Protein AF-A0A6A4YZM0-F1 (afdb_monomer)

Solvent-accessible surface area (backbone atoms only — not comparable to full-atom values): 5904 Å² total; per-residue (Å²): 133,86,48,70,48,74,38,70,68,47,77,44,86,45,98,92,47,76,46,76,43,66,63,44,74,43,77,57,68,85,89,54,90,70,97,76,84,88,79,51,68,74,58,40,47,74,72,71,49,55,69,65,60,50,51,52,52,47,41,75,76,43,85,75,82,70,71,84,76,51,58,73,84,78,50,79,80,64,82,84,78,77,80,80,75,133

Radius of gyration: 15.57 Å; Cα contacts (8 Å, |Δi|>4): 5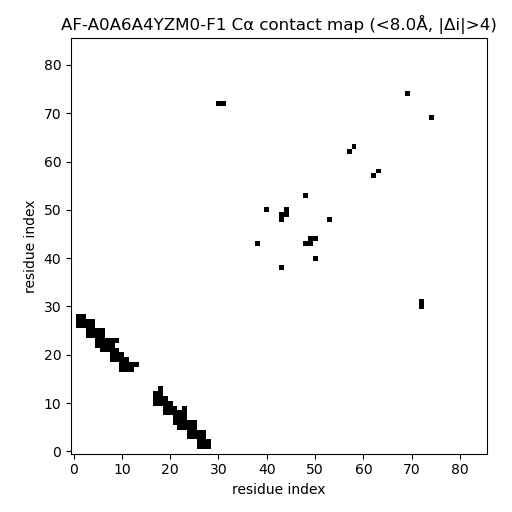7; chains: 1; bounding box: 38×36×36 Å

Organism: Aphanomyces astaci (NCBI:txid112090)

pLDDT: mean 79.18, std 16.35, range [41.47, 95.38]

Secondary structure (DSSP, 8-state):
--EEEEEEEEEEEETTEEEEEEEEEEEE-SS--S---PPPHHHHHHTT--HHHHHHHHHHH-S---GGGS-TTT-TTS--------

Structure (mmCIF, N/CA/C/O backbone):
data_AF-A0A6A4YZM0-F1
#
_entry.id   AF-A0A6A4YZM0-F1
#
loop_
_atom_site.group_PDB
_atom_site.id
_atom_site.type_symbol
_atom_site.label_atom_id
_atom_site.label_alt_id
_atom_site.label_comp_id
_atom_site.label_asym_id
_atom_site.label_entity_id
_atom_site.label_seq_id
_atom_site.pdbx_PDB_ins_code
_atom_site.Cartn_x
_atom_site.Cartn_y
_atom_site.Cartn_z
_atom_site.occupancy
_atom_site.B_iso_or_equiv
_atom_site.auth_seq_id
_atom_site.auth_comp_id
_atom_site.auth_asym_id
_atom_site.auth_atom_id
_atom_site.pdbx_PDB_model_num
ATOM 1 N N . MET A 1 1 ? 14.344 3.358 -16.842 1.00 52.00 1 MET A N 1
ATOM 2 C CA . MET A 1 1 ? 13.031 3.668 -17.452 1.00 52.00 1 MET A CA 1
ATOM 3 C C . MET A 1 1 ? 11.965 3.121 -16.528 1.00 52.00 1 MET A C 1
ATOM 5 O O . MET A 1 1 ? 12.034 1.943 -16.217 1.00 52.00 1 MET A O 1
ATOM 9 N N . THR A 1 2 ? 11.031 3.943 -16.059 1.00 68.06 2 THR A N 1
ATOM 10 C CA . THR A 1 2 ? 9.946 3.478 -15.182 1.00 68.06 2 THR A CA 1
ATOM 11 C C . THR A 1 2 ? 8.828 2.911 -16.052 1.00 68.06 2 THR A C 1
ATOM 13 O O . THR A 1 2 ? 8.216 3.655 -16.824 1.00 68.06 2 THR A O 1
ATOM 16 N N . ARG A 1 3 ? 8.578 1.598 -15.986 1.00 84.25 3 ARG A N 1
ATOM 17 C CA . ARG A 1 3 ? 7.424 0.994 -16.664 1.00 84.25 3 ARG A CA 1
ATOM 18 C C . ARG A 1 3 ? 6.154 1.413 -15.934 1.00 84.25 3 ARG A C 1
ATOM 20 O O . ARG A 1 3 ? 6.111 1.439 -14.709 1.00 84.25 3 ARG A O 1
ATOM 27 N N . SER A 1 4 ? 5.123 1.779 -16.690 1.00 86.44 4 SER A N 1
ATOM 28 C CA . SER A 1 4 ? 3.814 2.100 -16.122 1.00 86.44 4 SER A CA 1
ATOM 29 C C . SER A 1 4 ? 2.723 1.358 -16.870 1.00 86.44 4 SER A C 1
ATOM 31 O O . SER A 1 4 ? 2.783 1.221 -18.092 1.00 86.44 4 SER A O 1
ATOM 33 N N . VAL A 1 5 ? 1.734 0.886 -16.124 1.00 89.06 5 VAL A N 1
ATOM 34 C CA . VAL A 1 5 ? 0.582 0.151 -16.639 1.00 89.06 5 VAL A CA 1
ATOM 35 C C . VAL A 1 5 ? -0.693 0.875 -16.237 1.00 89.06 5 VAL A C 1
ATOM 37 O O . VAL A 1 5 ? -0.757 1.525 -15.191 1.00 89.06 5 VAL A O 1
ATOM 40 N N . LYS A 1 6 ? -1.715 0.795 -17.090 1.00 92.12 6 LYS A N 1
ATOM 41 C CA . LYS A 1 6 ? -3.052 1.298 -16.782 1.00 92.12 6 LYS A CA 1
ATOM 42 C C . LYS A 1 6 ? -3.974 0.111 -16.562 1.00 92.12 6 LYS A C 1
ATOM 44 O O . LYS A 1 6 ? -4.282 -0.616 -17.503 1.00 92.12 6 LYS A O 1
ATOM 49 N N . PHE A 1 7 ? -4.447 -0.046 -15.338 1.00 89.88 7 PHE A N 1
ATOM 50 C CA . PHE A 1 7 ? -5.478 -1.009 -15.005 1.00 89.88 7 PHE A CA 1
ATOM 51 C C . PHE A 1 7 ? -6.848 -0.408 -15.305 1.00 89.88 7 PHE A C 1
ATOM 53 O O . PHE A 1 7 ? -7.171 0.702 -14.876 1.00 89.88 7 PHE A O 1
ATOM 60 N N . ASN A 1 8 ? -7.671 -1.138 -16.057 1.00 92.62 8 ASN A N 1
ATOM 61 C CA . ASN A 1 8 ? -9.036 -0.701 -16.340 1.00 92.62 8 ASN A CA 1
ATOM 62 C C . ASN A 1 8 ? -9.886 -0.700 -15.058 1.00 92.62 8 ASN A C 1
ATOM 64 O O . ASN A 1 8 ? -10.613 0.256 -14.793 1.00 92.62 8 ASN A O 1
ATOM 68 N N . CYS A 1 9 ? -9.741 -1.751 -14.251 1.00 92.25 9 CYS A N 1
ATOM 69 C CA . CYS A 1 9 ? -10.459 -1.959 -13.003 1.00 92.25 9 CYS A CA 1
ATOM 70 C C . CYS A 1 9 ? -9.571 -2.748 -12.029 1.00 92.25 9 CYS A C 1
ATOM 72 O O . CYS A 1 9 ? -9.034 -3.786 -12.412 1.00 92.25 9 CYS A O 1
ATOM 74 N N . VAL A 1 10 ? -9.424 -2.264 -10.797 1.00 90.25 10 VAL A N 1
ATOM 75 C CA . VAL A 1 10 ? -8.797 -2.967 -9.668 1.00 90.25 10 VAL A CA 1
ATOM 76 C C . VAL A 1 10 ? -9.813 -3.001 -8.538 1.00 90.25 10 VAL A C 1
ATOM 78 O O . VAL A 1 10 ? -10.390 -1.969 -8.215 1.00 90.25 10 VAL A O 1
ATOM 81 N N . THR A 1 11 ? -10.043 -4.172 -7.954 1.00 93.06 11 THR A N 1
ATOM 82 C CA . THR A 1 11 ? -10.946 -4.324 -6.807 1.00 93.06 11 THR A CA 1
ATOM 83 C C . THR A 1 11 ? -10.117 -4.675 -5.583 1.00 93.06 11 THR A C 1
ATOM 85 O O . THR A 1 11 ? -9.305 -5.595 -5.640 1.00 93.06 11 THR A O 1
ATOM 88 N N . LEU A 1 12 ? -10.297 -3.913 -4.510 1.00 89.94 12 LEU A N 1
ATOM 89 C CA . LEU A 1 12 ? -9.691 -4.149 -3.209 1.00 89.94 12 LEU A CA 1
ATOM 90 C C . LEU A 1 12 ? -10.789 -4.634 -2.268 1.00 89.94 12 LEU A C 1
ATOM 92 O O . LEU A 1 12 ? -11.728 -3.891 -1.981 1.00 89.94 12 LEU A O 1
ATOM 96 N N . ASP A 1 13 ? -10.679 -5.867 -1.791 1.00 91.75 13 ASP A N 1
ATOM 97 C CA . ASP A 1 13 ? -11.597 -6.377 -0.781 1.00 91.75 13 ASP A CA 1
ATOM 98 C C . ASP A 1 13 ? -11.260 -5.743 0.567 1.00 91.75 13 ASP A C 1
ATOM 100 O O . ASP A 1 13 ? -10.163 -5.909 1.104 1.00 91.75 13 ASP A O 1
ATOM 104 N N . THR A 1 14 ? -12.202 -4.975 1.109 1.00 87.62 14 THR A N 1
ATOM 105 C CA . THR A 1 14 ? -12.069 -4.366 2.433 1.00 87.62 14 THR A CA 1
ATOM 106 C C . THR A 1 14 ? -13.112 -4.947 3.376 1.00 87.62 14 THR A C 1
ATOM 108 O O . THR A 1 14 ? -14.135 -5.484 2.950 1.00 87.62 14 THR A O 1
ATOM 111 N N . THR A 1 15 ? -12.894 -4.802 4.681 1.00 89.00 15 THR A N 1
ATOM 112 C CA . THR A 1 15 ? -13.862 -5.226 5.704 1.00 89.00 15 THR A CA 1
ATOM 113 C C . THR A 1 15 ? -15.198 -4.481 5.620 1.00 89.00 15 THR A C 1
ATOM 115 O O . THR A 1 15 ? -16.202 -4.984 6.114 1.00 89.00 15 THR A O 1
ATOM 118 N N . CYS A 1 16 ? -15.231 -3.312 4.973 1.00 89.00 16 CYS A N 1
ATOM 119 C CA . CYS A 1 16 ? -16.438 -2.520 4.724 1.00 89.00 16 CYS A CA 1
ATOM 120 C C . CYS A 1 16 ? -17.088 -2.823 3.358 1.00 89.00 16 CYS A C 1
ATOM 122 O O . CYS A 1 16 ? -18.064 -2.173 2.989 1.00 89.00 16 CYS A O 1
ATOM 124 N N . GLY A 1 17 ? -16.547 -3.784 2.602 1.00 93.25 17 GLY A N 1
ATOM 125 C CA . GLY A 1 17 ? -16.977 -4.154 1.254 1.00 93.25 17 GLY A CA 1
ATOM 126 C C . GLY A 1 17 ? -15.935 -3.846 0.165 1.00 93.25 17 GLY A C 1
ATOM 127 O O . GLY A 1 17 ? -14.884 -3.265 0.451 1.00 93.25 17 GLY A O 1
ATOM 128 N N . PRO A 1 18 ? -16.187 -4.245 -1.094 1.00 94.62 18 PRO A N 1
ATOM 129 C CA . PRO A 1 18 ? -15.235 -4.055 -2.187 1.00 94.62 18 PRO A CA 1
ATOM 130 C C . PRO A 1 18 ? -15.067 -2.581 -2.578 1.00 94.62 18 PRO A C 1
ATOM 132 O O . PRO A 1 18 ? -16.044 -1.882 -2.853 1.00 94.62 18 PRO A O 1
ATOM 135 N N . LEU A 1 19 ? -13.819 -2.126 -2.679 1.00 91.06 19 LEU A N 1
ATOM 136 C CA . LEU A 1 19 ? -13.446 -0.817 -3.211 1.00 91.06 19 LEU A CA 1
ATOM 137 C C . LEU A 1 19 ? -12.922 -0.973 -4.640 1.00 91.06 19 LEU A C 1
ATOM 139 O O . LEU A 1 19 ? -11.919 -1.644 -4.876 1.00 91.06 19 LEU A O 1
ATOM 143 N N . VAL A 1 20 ? -13.581 -0.327 -5.601 1.00 93.00 20 VAL A N 1
ATOM 144 C CA . VAL A 1 20 ? -13.253 -0.454 -7.027 1.00 93.00 20 VAL A CA 1
ATOM 145 C C . VAL A 1 20 ? -12.548 0.800 -7.541 1.00 93.00 20 VAL A C 1
ATOM 147 O O . VAL A 1 20 ? -13.129 1.883 -7.575 1.00 93.00 20 VAL A O 1
ATOM 150 N N . LEU A 1 21 ? -11.314 0.638 -8.018 1.00 90.69 21 LEU A N 1
ATOM 151 C CA . LEU A 1 21 ? -10.500 1.681 -8.637 1.00 90.69 21 LEU A CA 1
ATOM 152 C C . LEU A 1 21 ? -10.497 1.507 -10.156 1.00 90.69 21 LEU A C 1
ATOM 154 O O . LEU A 1 21 ? -10.027 0.496 -10.680 1.00 90.69 21 LEU A O 1
ATOM 158 N N . ARG A 1 22 ? -11.005 2.503 -10.884 1.00 93.12 22 ARG A N 1
ATOM 159 C CA . ARG A 1 22 ? -11.031 2.493 -12.354 1.00 93.12 22 ARG A CA 1
ATOM 160 C C . ARG A 1 22 ? -9.950 3.390 -12.932 1.00 93.12 22 ARG A C 1
ATOM 162 O O . ARG A 1 22 ? -9.685 4.468 -12.412 1.00 93.12 22 ARG A O 1
ATOM 169 N N . GLY A 1 23 ? -9.350 2.952 -14.036 1.00 90.19 23 GLY A N 1
ATOM 170 C CA . GLY A 1 23 ? -8.328 3.725 -14.745 1.00 90.19 23 GLY A CA 1
ATOM 171 C C . GLY A 1 23 ? -7.044 3.963 -13.943 1.00 90.19 23 GLY A C 1
ATOM 172 O O . GLY A 1 23 ? -6.336 4.929 -14.232 1.00 90.19 23 GLY A O 1
ATOM 173 N N . LEU A 1 24 ? -6.743 3.107 -12.962 1.00 88.75 24 LEU A N 1
ATOM 174 C CA . LEU A 1 24 ? -5.571 3.229 -12.101 1.00 88.75 24 LEU A CA 1
ATOM 175 C C . LEU A 1 24 ? -4.290 3.111 -12.933 1.00 88.75 24 LEU A C 1
ATOM 177 O O . LEU A 1 24 ? -4.037 2.081 -13.558 1.00 88.75 24 LEU A O 1
ATOM 181 N N . LYS A 1 25 ? -3.469 4.161 -12.926 1.00 88.44 25 LYS A N 1
ATOM 182 C CA . LYS A 1 25 ? -2.132 4.139 -13.520 1.00 88.44 25 LYS A CA 1
ATOM 183 C C . LYS A 1 25 ? -1.115 3.842 -12.425 1.00 88.44 25 LYS A C 1
ATOM 185 O O . LYS A 1 25 ? -0.991 4.627 -11.491 1.00 88.44 25 LYS A O 1
ATOM 190 N N . ALA A 1 26 ? -0.394 2.736 -12.554 1.00 87.00 26 ALA A N 1
ATOM 191 C CA . ALA A 1 26 ? 0.604 2.306 -11.582 1.00 87.00 26 ALA A CA 1
ATOM 192 C C . ALA A 1 26 ? 1.988 2.215 -12.229 1.00 87.00 26 ALA A C 1
ATOM 194 O O . ALA A 1 26 ? 2.111 1.848 -13.402 1.00 87.00 26 ALA A O 1
ATOM 195 N N . GLY A 1 27 ? 3.023 2.558 -11.463 1.00 87.88 27 GLY A N 1
ATOM 196 C CA . GLY A 1 27 ? 4.394 2.172 -11.788 1.00 87.88 27 GLY A CA 1
ATOM 197 C C . GLY A 1 27 ? 4.589 0.686 -11.497 1.00 87.88 27 GLY A C 1
ATOM 198 O O . GLY A 1 27 ? 4.015 0.176 -10.540 1.00 87.88 27 GLY A O 1
ATOM 199 N N . VAL A 1 28 ? 5.361 0.001 -12.335 1.00 85.44 28 VAL A N 1
ATOM 200 C CA . VAL A 1 28 ? 5.772 -1.388 -12.107 1.00 85.44 28 VAL A CA 1
ATOM 201 C C . VAL A 1 28 ? 7.211 -1.366 -11.619 1.00 85.44 28 VAL A C 1
ATOM 203 O O . VAL A 1 28 ? 8.073 -0.797 -12.295 1.00 85.44 28 VAL A O 1
ATOM 206 N N . ASP A 1 29 ? 7.450 -1.962 -10.456 1.00 85.06 29 ASP A N 1
ATOM 207 C CA . ASP A 1 29 ? 8.797 -2.302 -10.023 1.00 85.06 29 ASP A CA 1
ATOM 208 C C . ASP A 1 29 ? 9.153 -3.689 -10.560 1.00 85.06 29 ASP A C 1
ATOM 210 O O . ASP A 1 29 ? 8.538 -4.685 -10.196 1.00 85.06 29 ASP A O 1
ATOM 214 N N . ASP A 1 30 ? 10.127 -3.741 -11.464 1.00 81.69 30 ASP A N 1
ATOM 215 C CA . ASP A 1 30 ? 10.595 -4.991 -12.064 1.00 81.69 30 ASP A CA 1
ATOM 216 C C . ASP A 1 30 ? 11.653 -5.699 -11.208 1.00 81.69 30 ASP A C 1
ATOM 218 O O . ASP A 1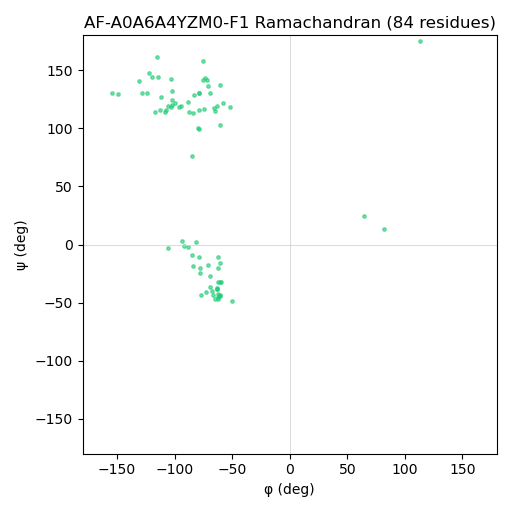 30 ? 12.051 -6.819 -11.531 1.00 81.69 30 ASP A O 1
ATOM 222 N N . ALA A 1 31 ? 12.152 -5.038 -10.158 1.00 83.06 31 ALA A N 1
ATOM 223 C CA . ALA A 1 31 ? 13.108 -5.631 -9.232 1.00 83.06 31 ALA A CA 1
ATOM 224 C C . ALA A 1 31 ? 12.426 -6.575 -8.230 1.00 83.06 31 ALA A C 1
ATOM 226 O O . ALA A 1 31 ? 13.077 -7.486 -7.715 1.00 83.06 31 ALA A O 1
ATOM 227 N N . SER A 1 32 ? 11.130 -6.378 -7.973 1.00 77.38 32 SER A N 1
ATOM 228 C CA . SER A 1 32 ? 10.333 -7.206 -7.074 1.00 77.38 32 SER A CA 1
ATOM 229 C C . SER A 1 32 ? 9.452 -8.188 -7.846 1.00 77.38 32 SER A C 1
ATOM 231 O O . SER A 1 32 ? 8.749 -7.832 -8.789 1.00 77.38 32 SER A O 1
ATOM 233 N N . THR A 1 33 ? 9.467 -9.452 -7.426 1.00 79.44 33 THR A N 1
ATOM 234 C CA . THR A 1 33 ? 8.513 -10.474 -7.887 1.00 79.44 33 THR A CA 1
ATOM 235 C C . THR A 1 33 ? 7.283 -10.566 -6.981 1.00 79.44 33 THR A C 1
ATOM 237 O O . THR A 1 33 ? 6.386 -11.368 -7.249 1.00 79.44 33 THR A O 1
ATOM 240 N N . ALA A 1 34 ? 7.233 -9.767 -5.909 1.00 79.75 34 ALA A N 1
ATOM 241 C CA . ALA A 1 34 ? 6.120 -9.745 -4.977 1.00 79.75 34 ALA A CA 1
ATOM 242 C C . ALA A 1 34 ? 4.913 -9.005 -5.573 1.00 79.75 34 ALA A C 1
ATOM 244 O O . ALA A 1 34 ? 5.041 -7.989 -6.257 1.00 79.75 34 ALA A O 1
ATOM 245 N N . ALA A 1 35 ? 3.715 -9.518 -5.295 1.00 76.69 35 ALA A N 1
ATOM 246 C CA . ALA A 1 35 ? 2.463 -8.888 -5.692 1.00 76.69 35 ALA A CA 1
ATOM 247 C C . ALA A 1 35 ? 2.047 -7.840 -4.648 1.00 76.69 35 ALA A C 1
ATOM 249 O O . ALA A 1 35 ? 1.156 -8.077 -3.834 1.00 76.69 35 ALA A O 1
ATOM 250 N N . GLU A 1 36 ? 2.715 -6.688 -4.666 1.00 82.69 36 GLU A N 1
ATOM 251 C CA . GLU A 1 36 ? 2.494 -5.598 -3.713 1.00 82.69 36 GLU A CA 1
ATOM 252 C C . GLU A 1 36 ? 1.931 -4.352 -4.405 1.00 82.69 36 GLU A C 1
ATOM 254 O O . GLU A 1 36 ? 2.269 -4.032 -5.546 1.00 82.69 36 GLU A O 1
ATOM 259 N N . LEU A 1 37 ? 1.048 -3.632 -3.706 1.00 82.88 37 LEU A N 1
ATOM 260 C CA . LEU A 1 37 ? 0.475 -2.372 -4.174 1.00 82.88 37 LEU A CA 1
ATOM 261 C C . LEU A 1 37 ? 0.891 -1.244 -3.235 1.00 82.88 37 LEU A C 1
ATOM 263 O O . LEU A 1 37 ? 0.441 -1.175 -2.093 1.00 82.88 37 LEU A O 1
ATOM 267 N N . ILE A 1 38 ? 1.685 -0.313 -3.756 1.00 85.12 38 ILE A N 1
ATOM 268 C CA . ILE A 1 38 ? 2.028 0.923 -3.055 1.00 85.12 38 ILE A CA 1
ATOM 269 C C . ILE A 1 38 ? 1.057 2.016 -3.500 1.00 85.12 38 ILE A C 1
ATOM 271 O O . ILE A 1 38 ? 0.995 2.383 -4.676 1.00 85.12 38 ILE A O 1
ATOM 275 N N . VAL A 1 39 ? 0.299 2.553 -2.547 1.00 84.44 39 VAL A N 1
ATOM 276 C CA . VAL A 1 39 ? -0.638 3.654 -2.780 1.00 84.44 39 VAL A CA 1
ATOM 277 C C . VAL A 1 39 ? 0.012 4.957 -2.329 1.00 84.44 39 VAL A C 1
ATOM 279 O O . VAL A 1 39 ? 0.413 5.102 -1.177 1.00 84.44 39 VAL A O 1
ATOM 282 N N . SER A 1 40 ? 0.138 5.916 -3.245 1.00 84.31 40 SER A N 1
ATOM 283 C CA . SER A 1 40 ? 0.714 7.222 -2.929 1.00 84.31 40 SER A CA 1
ATOM 284 C C . SER A 1 40 ? -0.265 8.092 -2.138 1.00 84.31 40 SER A C 1
ATOM 286 O O . SER A 1 40 ? -1.483 7.915 -2.217 1.00 84.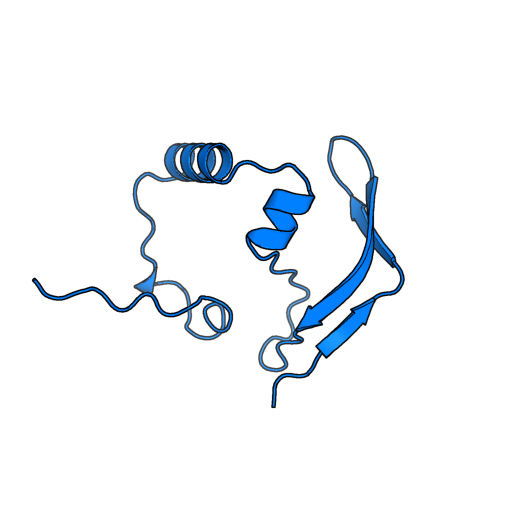31 40 SER A O 1
ATOM 288 N N . ARG A 1 41 ? 0.263 9.090 -1.417 1.00 85.44 41 ARG A N 1
ATOM 289 C CA . ARG A 1 41 ? -0.550 10.035 -0.635 1.00 85.44 41 ARG A CA 1
ATOM 290 C C . ARG A 1 41 ? -1.703 10.664 -1.439 1.00 85.44 41 ARG A C 1
ATOM 292 O O . ARG A 1 41 ? -2.820 10.584 -0.944 1.00 85.44 41 ARG A O 1
ATOM 299 N N . PRO A 1 42 ? -1.506 11.201 -2.663 1.00 84.38 42 PRO A N 1
ATOM 300 C CA . PRO A 1 42 ? -2.615 11.787 -3.421 1.00 84.38 42 PRO A CA 1
ATOM 301 C C . PRO A 1 42 ? -3.739 10.789 -3.722 1.00 84.38 42 PRO A C 1
ATOM 303 O O . PRO A 1 42 ? -4.907 11.161 -3.774 1.00 84.38 42 PRO A O 1
ATOM 306 N N . VAL A 1 43 ? -3.402 9.508 -3.913 1.00 84.56 43 VAL A N 1
ATOM 307 C CA . VAL A 1 43 ? -4.407 8.457 -4.115 1.00 84.56 43 VAL A CA 1
ATOM 308 C C . VAL A 1 43 ? -5.120 8.145 -2.800 1.00 84.56 43 VAL A C 1
ATOM 310 O O . VAL A 1 43 ? -6.335 7.998 -2.805 1.00 84.56 43 VAL A O 1
ATOM 313 N N . MET A 1 44 ? -4.411 8.095 -1.670 1.00 88.62 44 MET A N 1
ATOM 314 C CA . MET A 1 44 ? -5.041 7.923 -0.354 1.00 88.62 44 MET A CA 1
ATOM 315 C C . MET A 1 44 ? -6.006 9.070 -0.019 1.00 88.62 44 MET A C 1
ATOM 317 O O . MET A 1 44 ? -7.127 8.811 0.411 1.00 88.62 44 MET A O 1
ATOM 321 N N . GLU A 1 45 ? -5.608 10.318 -0.275 1.00 88.31 45 GLU A N 1
ATOM 322 C CA . GLU A 1 45 ? -6.451 11.506 -0.082 1.00 88.31 45 GLU A CA 1
ATOM 323 C C . GLU A 1 45 ? -7.695 11.464 -0.982 1.00 88.31 45 GLU A C 1
ATOM 325 O O . GLU A 1 45 ? -8.803 11.718 -0.515 1.00 88.31 45 GLU A O 1
ATOM 330 N N . LEU A 1 46 ? -7.542 11.057 -2.251 1.00 89.50 46 LEU A N 1
ATOM 331 C CA . LEU A 1 46 ? -8.666 10.858 -3.175 1.00 89.50 46 LEU A CA 1
ATOM 332 C C . LEU A 1 46 ? -9.659 9.797 -2.672 1.00 89.50 46 LEU A C 1
ATOM 334 O O . LEU A 1 46 ? -10.857 9.900 -2.926 1.00 89.50 46 LEU A O 1
ATOM 338 N N . LEU A 1 47 ? -9.167 8.785 -1.959 1.00 89.00 47 LEU A N 1
ATOM 339 C CA . LEU A 1 47 ? -9.983 7.743 -1.335 1.00 89.00 47 LEU A CA 1
ATOM 340 C C . LEU A 1 47 ? -10.589 8.170 0.012 1.00 89.00 47 LEU A C 1
ATOM 342 O O . LEU A 1 47 ? -11.274 7.369 0.646 1.00 89.00 47 LEU A O 1
ATOM 346 N N . GLY A 1 48 ? -10.365 9.414 0.444 1.00 90.38 48 GLY A N 1
ATOM 347 C CA . GLY A 1 48 ? -10.906 9.961 1.686 1.00 90.38 48 GLY A CA 1
ATOM 348 C C . GLY A 1 48 ? -10.116 9.583 2.939 1.00 90.38 48 GLY A C 1
ATOM 349 O O . GLY A 1 48 ? -10.610 9.787 4.046 1.00 90.38 48 GLY A O 1
ATOM 350 N N . PHE A 1 49 ? -8.901 9.040 2.802 1.00 87.94 49 PHE A N 1
ATOM 351 C CA . PHE A 1 49 ? -8.039 8.788 3.955 1.00 87.94 49 PHE A CA 1
ATOM 352 C C . PHE A 1 49 ? -7.352 10.076 4.408 1.00 87.94 49 PHE A C 1
ATOM 354 O O . PHE A 1 49 ? -6.704 10.765 3.621 1.00 87.94 49 PHE A O 1
ATOM 361 N N . SER A 1 50 ? -7.437 10.356 5.708 1.00 89.81 50 SER A N 1
ATOM 362 C CA . SER A 1 50 ? -6.659 11.413 6.347 1.00 89.81 50 SER A CA 1
ATOM 363 C C . SER A 1 50 ? -5.229 10.942 6.605 1.00 89.81 50 SER A C 1
ATOM 365 O O . SER A 1 50 ? -4.994 9.875 7.181 1.00 89.81 50 SER A O 1
ATOM 367 N N . VAL A 1 51 ? -4.259 11.766 6.204 1.00 86.69 51 VAL A N 1
ATOM 368 C CA . VAL A 1 51 ? -2.842 11.538 6.515 1.00 86.69 51 VAL A CA 1
ATOM 369 C C . VAL A 1 51 ? -2.616 11.582 8.025 1.00 86.69 51 VAL A C 1
ATOM 371 O O . VAL A 1 51 ? -1.847 10.781 8.549 1.00 86.69 51 VAL A O 1
ATOM 374 N N . GLU A 1 52 ? -3.303 12.475 8.737 1.00 90.00 52 GLU A N 1
ATOM 375 C CA . GLU A 1 52 ? -3.174 12.601 10.190 1.00 90.00 52 GLU A CA 1
ATOM 376 C C . GLU A 1 52 ? -3.679 11.345 10.901 1.00 90.00 52 GLU A C 1
ATOM 378 O O . GLU A 1 52 ? -2.959 10.788 11.729 1.00 90.00 52 GLU A O 1
ATOM 383 N N . ASP A 1 53 ? -4.853 10.831 10.522 1.00 91.75 53 ASP A N 1
ATOM 384 C CA . ASP A 1 53 ? -5.395 9.601 11.112 1.00 91.75 53 ASP A CA 1
ATOM 385 C C . ASP A 1 53 ? -4.504 8.391 10.821 1.00 91.75 53 ASP A C 1
ATOM 387 O O . ASP A 1 53 ? -4.294 7.542 11.695 1.00 91.75 53 ASP A O 1
ATOM 391 N N . LEU A 1 54 ? -3.924 8.327 9.616 1.00 89.00 54 LEU A N 1
ATOM 392 C CA . LEU A 1 54 ? -2.968 7.286 9.254 1.00 89.00 54 LEU A CA 1
ATOM 393 C C . LEU A 1 54 ? -1.719 7.342 10.143 1.00 89.0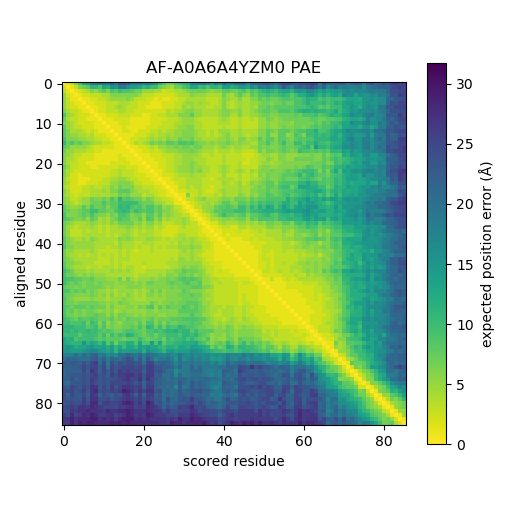0 54 LEU A C 1
ATOM 395 O O . LEU A 1 54 ? -1.291 6.310 10.661 1.00 89.00 54 LEU A O 1
ATOM 399 N N . LEU A 1 55 ? -1.147 8.533 10.347 1.00 89.19 55 LEU A N 1
ATOM 400 C CA . LEU A 1 55 ? 0.039 8.727 11.184 1.00 89.19 55 LEU A CA 1
ATOM 401 C C . LEU A 1 55 ? -0.257 8.460 12.665 1.00 89.19 55 LEU A C 1
ATOM 403 O O . LEU A 1 55 ? 0.543 7.814 13.342 1.00 89.19 55 LEU A O 1
ATOM 407 N N . VAL A 1 56 ? -1.422 8.880 13.166 1.00 93.25 56 VAL A N 1
ATOM 408 C CA . VAL A 1 56 ? -1.891 8.549 14.520 1.00 93.25 56 VAL A CA 1
ATOM 409 C C . VAL A 1 56 ? -2.038 7.035 14.676 1.00 93.25 56 VAL A C 1
ATOM 411 O O . VAL A 1 56 ? -1.588 6.467 15.673 1.00 93.25 56 VAL A O 1
ATOM 414 N N . GLY A 1 57 ? -2.625 6.362 13.685 1.00 91.12 57 GLY A N 1
ATOM 415 C CA . GLY A 1 57 ? -2.733 4.906 13.645 1.00 91.12 57 GLY A CA 1
ATOM 416 C C . GLY A 1 57 ? -1.369 4.210 13.633 1.00 91.12 57 GLY A C 1
ATOM 417 O O . GLY A 1 57 ? -1.162 3.254 14.382 1.00 91.12 57 GLY A O 1
ATOM 418 N N . ALA A 1 58 ? -0.421 4.707 12.837 1.00 90.19 58 ALA A N 1
ATOM 419 C CA . ALA A 1 58 ? 0.944 4.188 12.782 1.00 90.19 58 ALA A CA 1
ATOM 420 C C . ALA A 1 58 ? 1.663 4.345 14.129 1.00 90.19 58 ALA 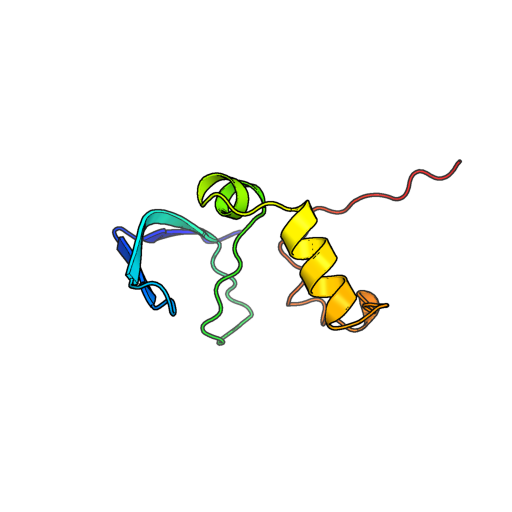A C 1
ATOM 422 O O . ALA A 1 58 ? 2.242 3.378 14.624 1.00 90.19 58 ALA A O 1
ATOM 423 N N . ARG A 1 59 ? 1.544 5.517 14.768 1.00 91.50 59 ARG A N 1
ATOM 424 C CA . ARG A 1 59 ? 2.132 5.789 16.087 1.00 91.50 59 ARG A CA 1
ATOM 425 C C . ARG A 1 59 ? 1.555 4.890 17.181 1.00 91.50 59 ARG A C 1
ATOM 427 O O . ARG A 1 59 ? 2.296 4.428 18.042 1.00 91.50 59 ARG A O 1
ATOM 434 N N . LYS A 1 60 ? 0.249 4.596 17.137 1.00 95.38 60 LYS A N 1
ATOM 435 C CA . LYS A 1 60 ? -0.391 3.639 18.061 1.00 95.38 60 LYS A CA 1
ATOM 436 C C . LYS A 1 60 ? 0.163 2.219 17.916 1.00 95.38 60 LYS A C 1
ATOM 438 O O . LYS A 1 60 ? 0.188 1.489 18.899 1.00 95.38 60 LYS A O 1
ATOM 443 N N . LYS A 1 61 ? 0.579 1.817 16.709 1.00 92.62 61 LYS A N 1
ATOM 444 C CA . LYS A 1 61 ? 1.203 0.504 16.472 1.00 92.62 61 LYS A CA 1
ATOM 445 C C . LYS A 1 61 ? 2.656 0.468 16.932 1.00 92.62 61 LYS A C 1
ATOM 447 O O . LYS A 1 61 ? 3.083 -0.525 17.511 1.00 92.62 61 LYS A O 1
ATOM 452 N N . LYS A 1 62 ? 3.415 1.524 16.640 1.00 90.88 62 LYS A N 1
ATOM 453 C CA . LYS A 1 62 ? 4.826 1.644 17.004 1.00 90.88 62 LYS A CA 1
ATOM 454 C C . LYS A 1 62 ? 5.197 3.118 17.118 1.00 90.88 62 LYS A C 1
ATOM 456 O O . LYS A 1 62 ? 4.916 3.890 16.202 1.00 90.88 62 LYS A O 1
ATOM 461 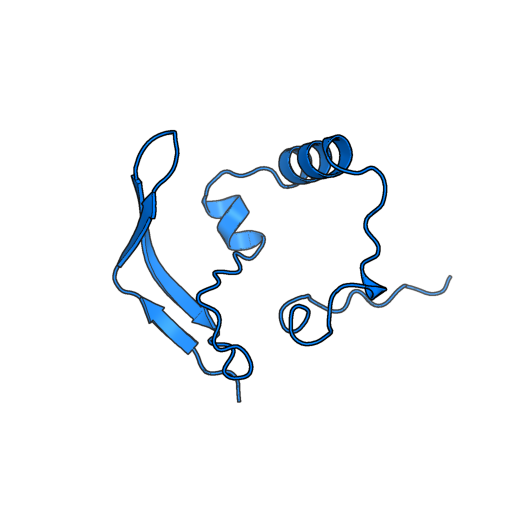N N . GLU A 1 63 ? 5.842 3.489 18.222 1.00 88.94 63 GLU A N 1
ATOM 462 C CA . GLU A 1 63 ? 6.239 4.879 18.474 1.00 88.94 63 GLU A CA 1
ATOM 463 C C . GLU A 1 63 ? 7.355 5.348 17.529 1.00 88.94 63 GLU A C 1
ATOM 465 O O . GLU A 1 63 ? 7.314 6.481 17.057 1.00 88.94 63 GLU A O 1
ATOM 470 N N . GLU A 1 64 ? 8.295 4.461 17.191 1.00 89.62 64 GLU A N 1
ATOM 471 C CA . GLU A 1 64 ? 9.445 4.772 16.340 1.00 89.62 64 GLU A CA 1
ATOM 472 C C . GLU A 1 64 ? 9.590 3.779 15.181 1.00 89.62 64 GLU A C 1
ATOM 474 O O . GLU A 1 64 ? 9.612 2.559 15.365 1.00 89.62 64 GLU A O 1
ATOM 479 N N . TRP A 1 65 ? 9.736 4.302 13.966 1.00 84.06 65 TRP A N 1
ATOM 480 C CA . TRP A 1 65 ? 9.962 3.519 12.754 1.00 84.06 65 TRP A CA 1
ATOM 481 C C . TRP A 1 65 ? 11.372 3.795 12.241 1.00 84.06 65 TRP A C 1
ATOM 483 O O . TRP A 1 65 ? 11.675 4.918 11.845 1.00 84.06 65 TRP A O 1
ATOM 493 N N . ASP A 1 66 ? 12.230 2.775 12.239 1.00 84.19 66 ASP A N 1
ATOM 494 C CA . ASP A 1 66 ? 13.562 2.887 11.652 1.00 84.19 66 ASP A CA 1
ATOM 495 C C . ASP A 1 66 ? 13.456 2.764 10.128 1.00 84.19 66 ASP A C 1
ATOM 497 O O . ASP A 1 66 ? 13.350 1.666 9.581 1.00 84.19 66 ASP A O 1
ATOM 501 N N . VAL A 1 67 ? 13.478 3.904 9.440 1.00 76.06 67 VAL A N 1
ATOM 502 C CA . VAL A 1 67 ? 13.386 3.971 7.973 1.00 76.06 67 VAL A CA 1
ATOM 503 C C . VAL A 1 67 ? 14.667 3.453 7.299 1.00 76.06 67 VAL A C 1
ATOM 505 O O . VAL A 1 67 ? 14.638 3.092 6.128 1.00 76.06 67 VAL A O 1
ATOM 508 N N . SER A 1 68 ? 15.787 3.363 8.029 1.00 74.25 68 SER A N 1
ATOM 509 C CA . SER A 1 68 ? 17.049 2.826 7.500 1.00 74.25 68 SER A CA 1
ATOM 510 C C . SER A 1 68 ? 17.070 1.297 7.425 1.00 74.25 68 SER A C 1
ATOM 512 O O . SER A 1 68 ? 17.835 0.730 6.647 1.00 74.25 68 SER A O 1
ATOM 514 N N . SER A 1 69 ? 16.189 0.637 8.184 1.00 63.22 69 SER A N 1
ATOM 515 C CA . SER A 1 69 ? 15.981 -0.815 8.141 1.00 63.22 69 SER A CA 1
ATOM 516 C C . SER A 1 69 ? 15.117 -1.277 6.964 1.00 63.22 69 SER A C 1
ATOM 518 O O . SER A 1 69 ? 15.032 -2.476 6.697 1.00 63.22 69 SER A O 1
ATOM 520 N N . VAL A 1 70 ? 14.483 -0.336 6.257 1.00 58.91 70 VAL A N 1
ATOM 521 C CA . VAL A 1 70 ? 13.639 -0.623 5.099 1.00 58.91 70 VAL A CA 1
ATOM 522 C C . VAL A 1 70 ? 14.571 -0.865 3.909 1.00 58.91 70 VAL A C 1
ATOM 524 O O . VAL A 1 70 ? 15.334 0.038 3.542 1.00 58.91 70 VAL A O 1
ATOM 527 N N . PRO A 1 71 ? 14.594 -2.076 3.329 1.00 53.53 71 PRO A N 1
ATOM 528 C CA . PRO A 1 71 ? 15.538 -2.387 2.271 1.00 53.53 71 PRO A CA 1
ATOM 529 C C . PRO A 1 71 ? 15.308 -1.441 1.081 1.00 53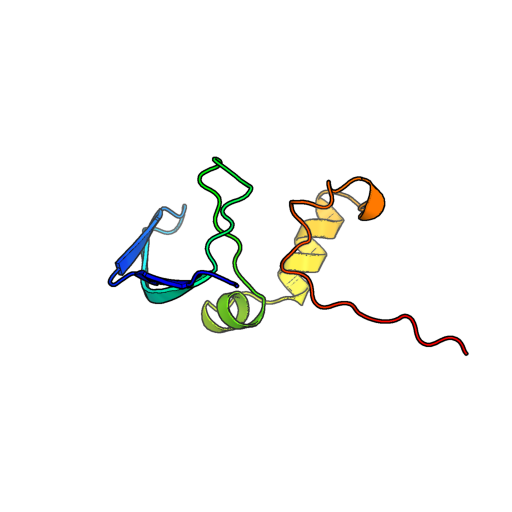.53 71 PRO A C 1
ATOM 531 O O . PRO A 1 71 ? 14.186 -1.104 0.716 1.00 53.53 71 PRO A O 1
ATOM 534 N N . THR A 1 72 ? 16.400 -0.933 0.501 1.00 50.31 72 THR A N 1
ATOM 535 C CA . THR A 1 72 ? 16.391 0.177 -0.475 1.00 50.31 72 THR A CA 1
ATOM 536 C C . THR A 1 72 ? 15.580 -0.122 -1.747 1.00 50.31 72 THR A C 1
ATOM 538 O O . THR A 1 72 ? 15.212 0.800 -2.472 1.00 50.31 72 THR A O 1
ATOM 541 N N . ASN A 1 73 ? 15.260 -1.392 -2.005 1.00 52.81 73 ASN A N 1
ATOM 542 C CA . ASN A 1 73 ? 14.345 -1.815 -3.066 1.00 52.81 73 ASN A CA 1
ATOM 543 C C . ASN A 1 73 ? 12.875 -1.427 -2.790 1.00 52.81 73 ASN A C 1
ATOM 545 O O . ASN A 1 73 ? 12.149 -1.168 -3.740 1.00 52.81 73 ASN A O 1
ATOM 549 N N . GLU A 1 74 ? 12.452 -1.292 -1.531 1.00 53.16 74 GLU A N 1
ATOM 550 C CA . GLU A 1 74 ? 11.096 -0.854 -1.149 1.00 53.16 74 GLU A CA 1
ATOM 551 C C . GLU A 1 74 ? 10.945 0.682 -1.130 1.00 53.16 74 GLU A C 1
ATOM 553 O O . GLU A 1 74 ? 9.838 1.218 -1.200 1.00 53.16 74 GLU A O 1
ATOM 558 N N . LEU A 1 75 ? 12.060 1.424 -1.080 1.00 50.53 75 LEU A N 1
ATOM 559 C CA . LEU A 1 75 ? 12.070 2.891 -0.967 1.00 50.53 75 LEU A CA 1
ATOM 560 C C . LEU A 1 75 ? 12.031 3.641 -2.312 1.00 50.53 75 LEU A C 1
ATOM 562 O O . LEU A 1 75 ? 11.984 4.874 -2.323 1.00 50.53 75 LEU A O 1
ATOM 566 N N . ALA A 1 76 ? 12.035 2.935 -3.448 1.00 52.78 76 ALA A N 1
ATOM 567 C CA . ALA A 1 76 ? 12.186 3.523 -4.785 1.00 52.78 76 ALA A CA 1
ATOM 568 C C . ALA A 1 76 ? 11.064 4.510 -5.195 1.00 52.78 76 ALA A C 1
ATOM 570 O O . ALA A 1 76 ? 11.201 5.223 -6.191 1.00 52.78 76 ALA A O 1
ATOM 571 N N . GLY A 1 77 ? 9.968 4.587 -4.428 1.00 53.53 77 GLY A N 1
ATOM 572 C CA . GLY A 1 77 ? 8.844 5.506 -4.643 1.00 53.53 77 GLY A CA 1
ATOM 573 C C . GLY A 1 77 ? 8.751 6.704 -3.687 1.00 53.53 77 GLY A C 1
ATOM 574 O O . GLY A 1 77 ? 7.847 7.525 -3.854 1.00 53.53 77 GLY A O 1
ATOM 575 N N . MET A 1 78 ? 9.629 6.838 -2.685 1.00 47.88 78 MET A N 1
ATOM 576 C CA . MET A 1 78 ? 9.555 7.951 -1.730 1.00 47.88 78 MET A CA 1
ATOM 577 C C . MET A 1 78 ? 10.336 9.173 -2.230 1.00 47.88 78 MET A C 1
ATOM 579 O O . MET A 1 78 ? 11.535 9.113 -2.496 1.00 47.88 78 MET A O 1
ATOM 583 N N . ALA A 1 79 ? 9.647 10.312 -2.361 1.00 46.62 79 ALA A N 1
ATOM 584 C CA . ALA A 1 79 ? 10.270 11.587 -2.700 1.00 46.62 79 ALA A CA 1
ATOM 585 C C . ALA A 1 79 ? 11.338 11.947 -1.652 1.00 46.62 79 ALA A C 1
ATOM 587 O O . ALA A 1 79 ? 11.037 12.062 -0.464 1.00 46.62 79 ALA A O 1
ATOM 588 N N . ASN A 1 80 ? 12.580 12.137 -2.103 1.00 44.31 80 ASN A N 1
ATOM 589 C CA . ASN A 1 80 ? 13.697 12.559 -1.262 1.00 44.31 80 ASN A CA 1
ATOM 590 C C . ASN A 1 80 ? 13.407 13.933 -0.638 1.00 44.31 80 ASN A C 1
ATOM 592 O O . ASN A 1 80 ? 13.554 14.963 -1.299 1.00 44.31 80 ASN A O 1
ATOM 596 N N . VAL A 1 81 ? 13.039 13.964 0.643 1.00 43.88 81 VAL A N 1
ATOM 597 C CA . VAL A 1 81 ? 13.028 15.202 1.427 1.00 43.88 81 VAL A CA 1
ATOM 598 C C . VAL A 1 81 ? 14.466 15.463 1.858 1.00 43.88 81 VAL A C 1
ATOM 600 O O . VAL A 1 81 ? 14.981 14.835 2.781 1.00 43.88 81 VAL A O 1
ATOM 603 N N . LYS A 1 82 ? 15.157 16.365 1.154 1.00 46.66 82 LYS A N 1
ATOM 604 C CA . LYS A 1 82 ? 16.469 16.837 1.601 1.00 46.66 82 LYS A CA 1
ATOM 605 C C . LYS A 1 82 ? 16.268 17.618 2.897 1.00 46.66 82 LYS A C 1
ATOM 607 O O . LYS A 1 82 ? 15.574 18.631 2.900 1.00 46.66 82 LYS A O 1
ATOM 612 N N . ARG A 1 83 ? 16.866 17.131 3.987 1.00 49.97 83 ARG A N 1
ATOM 613 C CA . ARG A 1 83 ? 16.991 17.861 5.253 1.00 49.97 83 ARG A CA 1
ATOM 614 C C . ARG A 1 83 ? 17.601 19.233 4.947 1.00 49.97 83 ARG A C 1
ATOM 616 O O . ARG A 1 83 ? 18.712 19.289 4.423 1.00 49.97 83 ARG A O 1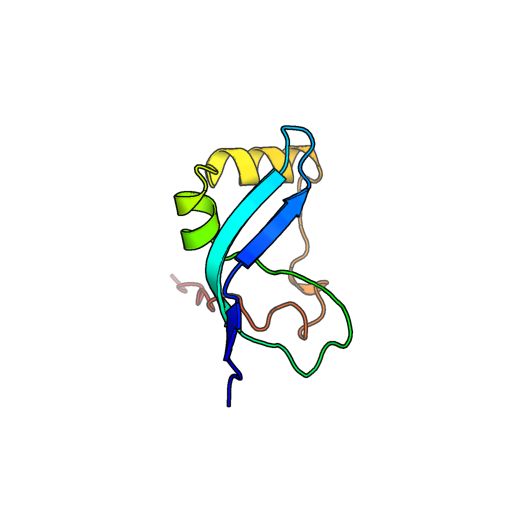
ATOM 623 N N . LEU A 1 84 ? 1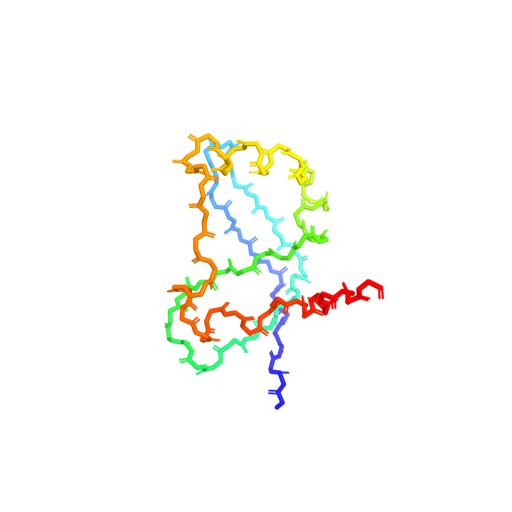6.866 20.310 5.229 1.00 41.47 84 LEU A N 1
ATOM 624 C CA . LEU A 1 84 ? 17.442 21.652 5.266 1.00 41.47 84 LEU A CA 1
ATOM 625 C C . LEU A 1 84 ? 18.448 21.640 6.426 1.00 41.47 84 LEU A C 1
ATOM 627 O O . LEU A 1 84 ? 18.063 21.374 7.566 1.00 41.47 84 LEU A O 1
ATOM 631 N N . MET A 1 85 ? 19.735 21.797 6.120 1.00 43.41 85 MET A N 1
ATOM 632 C CA . MET A 1 85 ? 20.695 22.232 7.132 1.00 43.41 85 MET A CA 1
ATOM 633 C C . MET A 1 85 ? 20.414 23.711 7.411 1.00 43.41 85 MET A C 1
ATOM 635 O O . MET A 1 85 ? 20.019 24.424 6.487 1.00 43.41 85 MET A O 1
ATOM 639 N N . GLU A 1 86 ? 20.529 24.071 8.688 1.00 46.19 86 GLU A N 1
ATOM 640 C CA . GLU A 1 86 ? 20.131 25.340 9.321 1.00 46.19 86 GLU A CA 1
ATOM 641 C C . GLU A 1 86 ? 20.501 26.613 8.547 1.00 46.19 86 GLU A C 1
ATOM 643 O O . GLU A 1 86 ? 21.628 26.685 8.005 1.00 46.19 86 GLU A O 1
#

Foldseek 3Di:
DWDKDFDQWDWDQDPVGIDIDGRDIDTDQPVDPDPDDDDDPVRCVVVVDDPVVVVVVVCVVPVDDDPVPPPVSVCPPDDDPPPDDD

Mean predicted aligned error: 10.31 Å

Sequence (86 aa):
MTRSVKFNCVTLDTTCGPLVLRGLKAGVDDASTAAELIVSRPVMELLGFSVEDLLVGARKKKEEWDVSSVPTNELAGMANVKRLME